Protein AF-A0A9N9J2Q1-F1 (afdb_monomer_lite)

Radius of gyration: 19.42 Å; chains: 1; bounding box: 60×44×31 Å

Organism: NCBI:txid94023

Foldseek 3Di:
DPCQDQQDDLLPLPSLVVSLVVLVCCCVPPVVVPDDPVSVVSNVVSVVSNVVVVVVPVPPPPPPPPDPDDDPPDDD

InterPro domains:
  IPR016159 Cullin repeat-like-containing domain superfamily [SSF74788] (15-57)

pLDDT: mean 74.56, std 16.67, range [36.78, 92.31]

Sequence (76 aa):
MESNPALPPPNDLAATWAFLESGISQIMNRLEEGLSYKRYMDLYTGIYNYCTSSRMNPGFTSEPLAGPGSNLNNNR

Structure (mmCIF, N/CA/C/O backbone):
data_AF-A0A9N9J2Q1-F1
#
_entry.id   AF-A0A9N9J2Q1-F1
#
loop_
_atom_site.group_PDB
_atom_site.id
_atom_site.type_symbol
_atom_site.label_atom_id
_atom_site.label_alt_id
_atom_site.label_comp_id
_atom_site.label_asym_id
_atom_site.label_entity_id
_atom_site.label_seq_id
_atom_site.pdbx_PDB_ins_code
_atom_site.Cartn_x
_atom_site.Cartn_y
_atom_site.Cartn_z
_atom_site.occupancy
_atom_site.B_iso_or_equiv
_atom_site.auth_seq_id
_atom_site.auth_comp_id
_atom_site.auth_asym_id
_atom_site.auth_atom_id
_atom_site.pdbx_PDB_model_num
ATOM 1 N N . MET A 1 1 ? -3.530 -17.059 13.236 1.00 36.78 1 MET A N 1
ATOM 2 C CA . MET A 1 1 ? -2.180 -16.5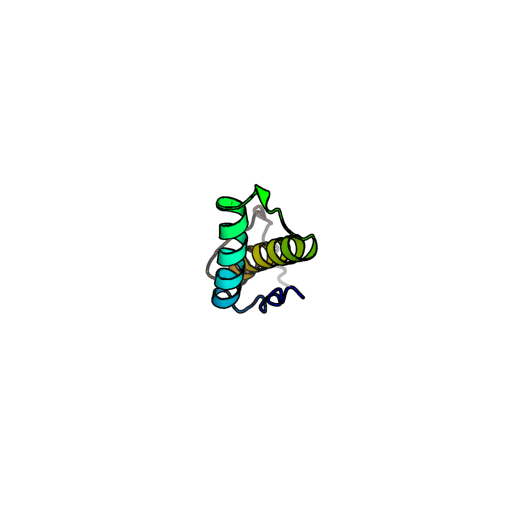32 12.945 1.00 36.78 1 MET A CA 1
ATOM 3 C C . MET A 1 1 ? -2.291 -15.851 11.597 1.00 36.78 1 MET A C 1
ATOM 5 O O . MET A 1 1 ? -2.452 -16.551 10.611 1.00 36.78 1 MET A O 1
ATOM 9 N N . GLU A 1 2 ? -2.365 -14.521 11.574 1.00 47.94 2 GLU A N 1
ATOM 10 C CA . GLU A 1 2 ? -2.563 -13.756 10.336 1.00 47.94 2 GLU A CA 1
ATOM 11 C C . GLU A 1 2 ? -1.260 -13.795 9.525 1.00 47.94 2 GLU A C 1
ATOM 13 O O . GLU A 1 2 ? -0.259 -13.181 9.904 1.00 47.94 2 GLU A O 1
ATOM 18 N N . SER A 1 3 ? -1.236 -14.582 8.453 1.00 47.03 3 SER A N 1
ATOM 19 C CA . SER A 1 3 ? -0.117 -14.676 7.514 1.00 47.03 3 SER A CA 1
ATOM 20 C C . SER A 1 3 ? -0.071 -13.394 6.682 1.00 47.03 3 SER A C 1
ATOM 22 O O . SER A 1 3 ? -0.569 -13.339 5.562 1.00 47.03 3 SER A O 1
ATOM 24 N N . ASN A 1 4 ? 0.489 -12.324 7.247 1.00 60.69 4 ASN A N 1
ATOM 25 C CA . ASN A 1 4 ? 0.675 -11.089 6.498 1.00 60.69 4 ASN A CA 1
ATOM 26 C C . ASN A 1 4 ? 1.770 -11.324 5.439 1.00 60.69 4 ASN A C 1
ATOM 28 O O . ASN A 1 4 ? 2.881 -11.702 5.828 1.00 60.69 4 ASN A O 1
ATOM 32 N N . PRO A 1 5 ? 1.496 -11.140 4.132 1.00 67.06 5 PRO A N 1
ATOM 33 C CA . PRO A 1 5 ? 2.505 -11.337 3.100 1.00 67.06 5 PRO A CA 1
ATOM 34 C C . PRO A 1 5 ? 3.706 -10.432 3.374 1.00 67.06 5 PRO A C 1
ATOM 36 O O . PRO A 1 5 ? 3.547 -9.256 3.706 1.00 67.06 5 PRO A O 1
ATOM 39 N N . ALA A 1 6 ? 4.906 -11.007 3.294 1.00 76.56 6 ALA A N 1
ATOM 40 C CA . ALA A 1 6 ? 6.142 -10.258 3.461 1.00 76.56 6 ALA A CA 1
ATOM 41 C C . ALA A 1 6 ? 6.262 -9.204 2.355 1.00 76.56 6 ALA A C 1
ATOM 43 O O . ALA A 1 6 ? 5.838 -9.436 1.221 1.00 76.56 6 ALA A O 1
ATOM 44 N N . LEU A 1 7 ? 6.842 -8.052 2.697 1.00 80.62 7 LEU A N 1
ATOM 45 C CA . LEU A 1 7 ? 7.052 -6.983 1.733 1.00 80.62 7 LEU A CA 1
ATOM 46 C C . LEU A 1 7 ? 7.950 -7.495 0.587 1.00 80.62 7 LEU A C 1
ATOM 48 O O . LEU A 1 7 ? 9.029 -8.027 0.869 1.00 80.62 7 LEU A O 1
ATOM 52 N N . PRO A 1 8 ? 7.529 -7.359 -0.681 1.00 83.06 8 PRO A N 1
ATOM 53 C CA . PRO A 1 8 ? 8.337 -7.761 -1.826 1.00 83.06 8 PRO A CA 1
ATOM 54 C C . PRO A 1 8 ? 9.586 -6.875 -1.969 1.00 83.06 8 PRO A C 1
ATOM 56 O O . PRO A 1 8 ? 9.637 -5.765 -1.427 1.00 83.06 8 PRO A O 1
ATOM 59 N N . PRO A 1 9 ? 10.618 -7.352 -2.686 1.00 81.69 9 PRO A N 1
ATOM 60 C CA . PRO A 1 9 ? 11.839 -6.589 -2.880 1.00 81.69 9 PRO A CA 1
ATOM 61 C C . PRO A 1 9 ? 11.575 -5.323 -3.725 1.00 81.69 9 PRO A C 1
ATOM 63 O O . PRO A 1 9 ? 10.775 -5.350 -4.660 1.00 81.69 9 PRO A O 1
ATOM 66 N N . PRO A 1 10 ? 12.259 -4.202 -3.431 1.00 72.81 10 PRO A N 1
ATOM 67 C CA . PRO A 1 10 ? 11.951 -2.880 -3.997 1.00 72.81 10 PRO A CA 1
ATOM 68 C C . PRO A 1 10 ? 12.209 -2.746 -5.507 1.00 72.81 10 PRO A C 1
ATOM 70 O O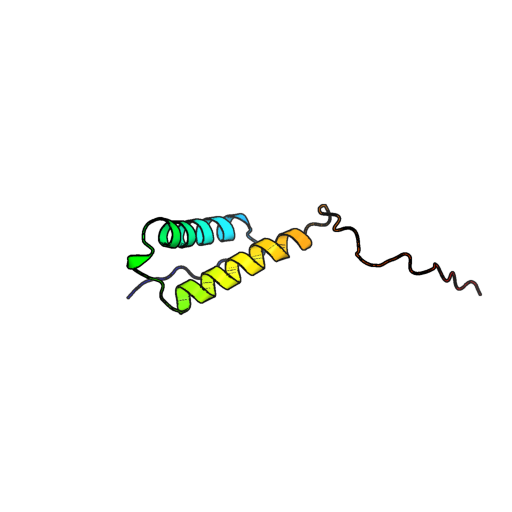 . PRO A 1 10 ? 11.746 -1.792 -6.132 1.00 72.81 10 PRO A O 1
ATOM 73 N N . ASN A 1 11 ? 12.957 -3.680 -6.095 1.00 79.69 11 ASN A N 1
ATOM 74 C CA . ASN A 1 11 ? 13.226 -3.746 -7.530 1.00 79.69 11 ASN A CA 1
ATOM 75 C C . ASN A 1 11 ? 12.076 -4.381 -8.330 1.00 79.69 11 ASN A C 1
ATOM 77 O O . ASN A 1 11 ? 12.021 -4.198 -9.544 1.00 79.69 11 ASN A O 1
ATOM 81 N N . ASP A 1 12 ? 11.166 -5.105 -7.675 1.00 84.50 12 ASP A N 1
ATOM 82 C CA . ASP A 1 12 ? 9.997 -5.701 -8.312 1.00 84.50 12 ASP A CA 1
ATOM 83 C C . ASP A 1 12 ? 8.780 -4.788 -8.125 1.00 84.50 12 ASP A C 1
ATOM 85 O O . ASP A 1 12 ? 8.010 -4.886 -7.162 1.00 84.50 12 ASP A O 1
ATOM 89 N N . LEU A 1 13 ? 8.628 -3.851 -9.064 1.00 83.25 13 LEU A N 1
ATOM 90 C CA . LEU A 1 13 ? 7.536 -2.880 -9.046 1.00 83.25 13 LEU A CA 1
ATOM 91 C C . LEU A 1 13 ? 6.161 -3.558 -9.148 1.00 83.25 13 LEU A C 1
ATOM 93 O O . LEU A 1 13 ? 5.205 -3.096 -8.526 1.00 83.25 13 LEU A O 1
ATOM 97 N N . ALA A 1 14 ? 6.065 -4.650 -9.912 1.00 86.25 14 ALA A N 1
ATOM 98 C CA . ALA A 1 14 ? 4.812 -5.361 -10.140 1.00 86.25 14 ALA A CA 1
ATOM 99 C C . ALA A 1 14 ? 4.362 -6.095 -8.872 1.00 86.25 14 ALA A C 1
ATOM 101 O O . ALA A 1 14 ? 3.212 -5.950 -8.450 1.00 86.25 14 ALA A O 1
ATOM 102 N N . ALA A 1 15 ? 5.278 -6.811 -8.2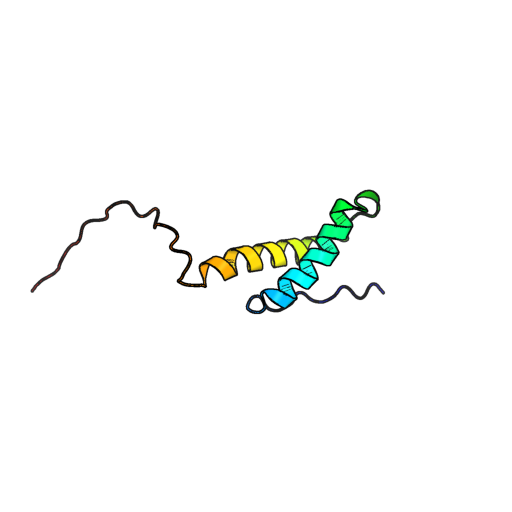14 1.00 86.81 15 ALA A N 1
ATOM 103 C CA . ALA A 1 15 ? 4.993 -7.447 -6.933 1.00 86.81 15 ALA A CA 1
ATOM 104 C C . ALA A 1 15 ? 4.674 -6.411 -5.844 1.00 86.81 15 ALA A C 1
ATOM 106 O O . ALA A 1 15 ? 3.750 -6.609 -5.052 1.00 86.81 15 ALA A O 1
ATOM 107 N N . THR A 1 16 ? 5.392 -5.281 -5.830 1.00 88.12 16 THR A N 1
ATOM 108 C CA . THR A 1 16 ? 5.131 -4.172 -4.899 1.00 88.12 16 THR A CA 1
ATOM 109 C C . THR A 1 16 ? 3.730 -3.599 -5.094 1.00 88.12 16 THR A C 1
ATOM 111 O O . THR A 1 16 ? 3.003 -3.445 -4.115 1.00 88.12 16 THR A O 1
ATOM 114 N N . TRP A 1 17 ? 3.305 -3.345 -6.336 1.00 88.00 17 TRP A N 1
ATOM 115 C CA . TRP A 1 17 ? 1.952 -2.862 -6.614 1.00 88.00 17 TRP A CA 1
ATOM 116 C C . TRP A 1 17 ? 0.876 -3.861 -6.180 1.00 88.00 17 TRP A C 1
ATOM 118 O O . TRP A 1 17 ? -0.066 -3.465 -5.500 1.00 88.00 17 TRP A O 1
ATOM 128 N N . ALA A 1 18 ? 1.040 -5.153 -6.482 1.00 90.12 18 ALA A N 1
ATOM 129 C CA . ALA A 1 18 ? 0.083 -6.185 -6.072 1.00 90.12 18 ALA A CA 1
ATOM 130 C C . ALA A 1 18 ? -0.073 -6.267 -4.539 1.00 90.12 18 ALA A C 1
ATOM 132 O O . ALA A 1 18 ? -1.179 -6.431 -4.018 1.00 90.12 18 ALA A O 1
ATOM 133 N N . PHE A 1 19 ? 1.029 -6.105 -3.797 1.00 89.50 19 PHE A N 1
ATOM 134 C CA . PHE A 1 19 ? 0.994 -6.009 -2.337 1.00 89.50 19 PHE A CA 1
ATOM 135 C C . PHE A 1 19 ? 0.248 -4.749 -1.861 1.00 89.50 19 PHE A C 1
ATOM 137 O O . PHE A 1 19 ? -0.606 -4.829 -0.971 1.00 89.50 19 PHE A O 1
ATOM 144 N N . LEU A 1 20 ? 0.555 -3.593 -2.457 1.00 90.69 20 LEU A N 1
ATOM 145 C CA . LEU A 1 20 ? -0.047 -2.308 -2.101 1.00 90.69 20 LEU A CA 1
ATOM 146 C C . LEU A 1 20 ? -1.546 -2.272 -2.396 1.00 90.69 20 LEU A C 1
ATOM 148 O O . LEU A 1 20 ? -2.315 -1.843 -1.540 1.00 90.69 20 LEU A O 1
ATOM 152 N N . GLU A 1 21 ? -1.973 -2.760 -3.559 1.00 91.19 21 GLU A N 1
ATOM 153 C CA . GLU A 1 21 ? -3.371 -2.771 -3.994 1.00 91.19 21 GLU A CA 1
ATOM 154 C C . GLU A 1 21 ? -4.275 -3.467 -2.968 1.00 91.19 21 GLU A C 1
ATOM 156 O O . GLU A 1 21 ? -5.313 -2.929 -2.578 1.00 91.19 21 GLU A O 1
ATOM 161 N N . SER A 1 22 ? -3.839 -4.616 -2.444 1.00 88.88 22 SER A N 1
ATOM 162 C CA . SER A 1 22 ? -4.560 -5.348 -1.399 1.00 88.88 22 SER A CA 1
ATOM 163 C C . SER A 1 22 ? -4.758 -4.512 -0.129 1.00 88.88 22 SER A C 1
ATOM 165 O O . SER A 1 22 ? -5.860 -4.467 0.425 1.00 88.88 22 SER A O 1
ATOM 167 N N . GLY A 1 23 ? -3.707 -3.844 0.355 1.00 87.50 23 GLY A N 1
ATOM 168 C CA . GLY A 1 23 ? -3.801 -3.043 1.577 1.00 87.50 23 GLY A CA 1
ATOM 169 C C . GLY A 1 23 ? -4.514 -1.706 1.380 1.00 87.50 23 GLY A C 1
ATOM 170 O O . GLY A 1 23 ? -5.277 -1.300 2.252 1.00 87.50 23 GLY A O 1
ATOM 171 N N . ILE A 1 24 ? -4.351 -1.057 0.227 1.00 89.88 24 ILE A N 1
ATOM 172 C CA . ILE A 1 24 ? -5.079 0.170 -0.122 1.00 89.88 24 ILE A CA 1
ATOM 173 C C . ILE A 1 24 ? -6.575 -0.128 -0.260 1.00 89.88 24 ILE A C 1
ATOM 175 O O . ILE A 1 24 ? -7.398 0.617 0.266 1.00 89.88 24 ILE A O 1
ATOM 179 N N . SER A 1 25 ? -6.938 -1.247 -0.892 1.00 90.50 25 SER A N 1
ATOM 180 C CA . SER A 1 25 ? -8.334 -1.680 -1.006 1.00 90.50 25 SER A CA 1
ATOM 181 C C . SER A 1 25 ? -8.972 -1.930 0.36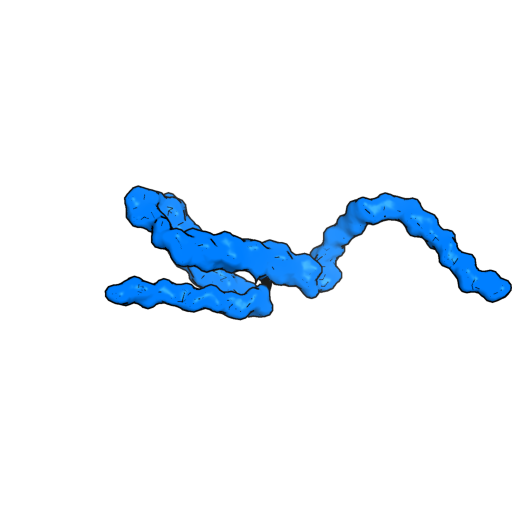3 1.00 90.50 25 SER A C 1
ATOM 183 O O . SER A 1 25 ? -10.127 -1.563 0.580 1.00 90.50 25 SER A O 1
ATOM 185 N N . GLN A 1 26 ? -8.218 -2.479 1.322 1.00 87.38 26 GLN A N 1
ATOM 186 C CA . GLN A 1 26 ? -8.683 -2.609 2.704 1.00 87.38 26 GLN A CA 1
ATOM 187 C C . GLN A 1 26 ? -8.934 -1.239 3.350 1.00 87.38 26 GLN A C 1
ATOM 189 O O . GLN A 1 26 ? -9.992 -1.045 3.935 1.00 87.38 26 GLN A O 1
ATOM 194 N N . ILE A 1 27 ? -8.015 -0.279 3.209 1.00 89.75 27 ILE A N 1
ATOM 195 C CA . ILE A 1 27 ? -8.184 1.079 3.759 1.00 89.75 27 ILE A CA 1
ATOM 196 C C . ILE A 1 27 ? -9.412 1.769 3.158 1.00 89.75 27 ILE A C 1
ATOM 198 O O . ILE A 1 27 ? -10.186 2.385 3.883 1.00 89.75 27 ILE A O 1
ATOM 202 N N . MET A 1 28 ? -9.595 1.665 1.840 1.00 90.50 28 MET A N 1
ATOM 203 C CA . MET A 1 28 ? -10.673 2.359 1.131 1.00 90.50 28 MET A CA 1
ATOM 204 C C . MET A 1 28 ? -12.053 1.760 1.411 1.00 90.50 28 MET A C 1
ATOM 206 O O . MET A 1 28 ? -13.023 2.503 1.514 1.00 90.50 28 MET A O 1
ATOM 210 N N . ASN A 1 29 ? -12.149 0.433 1.535 1.00 92.31 29 ASN A N 1
ATOM 211 C CA . ASN A 1 29 ? -13.439 -0.256 1.641 1.00 92.31 29 ASN A CA 1
ATOM 212 C C . ASN A 1 29 ? -13.790 -0.700 3.068 1.00 92.31 29 ASN A C 1
ATOM 214 O O . ASN A 1 29 ? -14.954 -0.974 3.347 1.00 92.31 29 ASN A O 1
ATOM 218 N N . ARG A 1 30 ? -12.799 -0.837 3.957 1.00 89.12 30 ARG A N 1
ATOM 219 C CA . ARG A 1 30 ? -12.937 -1.450 5.290 1.00 89.12 30 ARG A CA 1
ATOM 220 C C . ARG A 1 30 ? -12.101 -0.716 6.337 1.00 89.12 30 ARG A C 1
ATOM 222 O O . ARG A 1 30 ? -11.366 -1.325 7.110 1.00 89.12 30 ARG A O 1
ATOM 229 N N . LEU A 1 31 ? -12.221 0.611 6.369 1.00 87.44 31 LEU A N 1
ATOM 230 C CA . LEU A 1 31 ? -11.479 1.448 7.316 1.00 87.44 31 LEU A CA 1
ATOM 231 C C . LEU A 1 31 ? -11.800 1.106 8.783 1.00 87.44 31 LEU A C 1
ATOM 233 O O . LEU A 1 31 ? -10.921 1.193 9.638 1.00 87.44 31 LEU A O 1
ATOM 237 N N . GLU A 1 32 ? -13.034 0.677 9.063 1.00 89.25 32 GLU A N 1
ATOM 238 C CA . GLU A 1 32 ? -13.510 0.338 10.413 1.00 89.25 32 GLU A CA 1
ATOM 239 C C . GLU A 1 32 ? -12.852 -0.924 10.993 1.00 89.25 32 GLU A C 1
ATOM 241 O O . GLU A 1 32 ? -12.711 -1.035 12.208 1.00 89.25 32 GLU A O 1
ATOM 246 N N . GLU A 1 33 ? -12.381 -1.845 10.141 1.00 88.06 33 GLU A N 1
ATOM 247 C CA . GLU A 1 33 ? -11.599 -3.016 10.574 1.00 88.06 33 GLU A CA 1
ATOM 248 C C . GLU A 1 33 ? -10.206 -2.617 11.086 1.00 88.06 33 GLU A C 1
ATOM 250 O O . GLU A 1 33 ? -9.553 -3.379 11.803 1.00 88.06 33 GLU A O 1
ATOM 255 N N . GLY A 1 34 ? -9.754 -1.409 10.737 1.00 84.44 34 GLY A N 1
ATOM 256 C CA . GLY A 1 34 ? -8.441 -0.898 11.084 1.00 84.44 34 GLY A CA 1
ATOM 257 C C . GLY A 1 34 ? -7.300 -1.667 10.415 1.00 84.44 34 GLY A C 1
ATOM 258 O O . GLY A 1 34 ? -7.475 -2.562 9.586 1.00 84.44 34 GLY A O 1
ATOM 259 N N . LEU A 1 35 ? -6.077 -1.285 10.774 1.00 86.94 35 LEU A N 1
ATOM 260 C CA . LEU A 1 35 ? -4.854 -1.937 10.319 1.00 86.94 35 LEU A CA 1
ATOM 261 C C . LEU A 1 35 ? -3.995 -2.285 11.524 1.00 86.94 35 LEU A C 1
ATOM 263 O O . LEU A 1 35 ? -3.807 -1.470 12.429 1.00 86.94 35 LEU A O 1
ATOM 267 N N . SER A 1 36 ? -3.402 -3.477 11.505 1.00 89.31 36 SER A N 1
ATOM 268 C CA . SER A 1 36 ? -2.335 -3.780 12.452 1.00 89.31 36 SER A CA 1
ATOM 269 C C . SER A 1 36 ? -1.139 -2.859 12.193 1.00 89.31 36 SER A C 1
ATOM 271 O O . SER A 1 36 ? -0.842 -2.504 11.050 1.00 89.31 36 SER A O 1
ATOM 273 N N . TYR A 1 37 ? -0.409 -2.507 13.252 1.00 87.69 37 TYR A N 1
ATOM 274 C CA . TYR A 1 37 ? 0.785 -1.662 13.141 1.00 87.69 37 TYR A CA 1
ATOM 275 C C . TYR A 1 37 ? 1.788 -2.204 12.111 1.00 87.69 37 TYR A C 1
ATOM 277 O O . TYR A 1 37 ? 2.333 -1.451 11.307 1.00 87.69 37 TYR A O 1
ATOM 285 N N . LYS A 1 38 ? 1.974 -3.530 12.075 1.00 86.81 38 LYS A N 1
ATOM 286 C CA . LYS A 1 38 ? 2.837 -4.183 11.088 1.00 86.81 38 LYS A CA 1
ATOM 287 C C . LYS A 1 38 ? 2.350 -3.952 9.653 1.00 86.81 38 LYS A C 1
ATOM 289 O O . LYS A 1 38 ? 3.151 -3.578 8.807 1.00 86.81 38 LYS A O 1
ATOM 294 N N . ARG A 1 39 ? 1.050 -4.119 9.386 1.00 86.94 39 ARG A N 1
ATOM 295 C CA . ARG A 1 39 ? 0.457 -3.888 8.057 1.00 86.94 39 ARG A CA 1
ATOM 296 C C . ARG A 1 39 ? 0.618 -2.431 7.624 1.00 86.94 39 ARG A C 1
ATOM 298 O O . ARG A 1 39 ? 0.956 -2.177 6.474 1.00 86.94 39 ARG A O 1
ATOM 305 N N . TYR A 1 40 ? 0.434 -1.493 8.552 1.00 89.12 40 TYR A N 1
ATOM 306 C CA . TYR A 1 40 ? 0.665 -0.072 8.305 1.00 89.12 40 TYR A CA 1
ATOM 307 C C . TYR A 1 40 ? 2.132 0.222 7.947 1.00 89.12 40 TYR A C 1
ATOM 309 O O . TYR A 1 40 ? 2.396 0.894 6.953 1.00 89.12 40 TYR A O 1
ATOM 317 N N . MET A 1 41 ? 3.087 -0.328 8.706 1.00 92.25 41 MET A N 1
ATOM 318 C CA . MET A 1 41 ? 4.521 -0.151 8.436 1.00 92.25 41 MET A CA 1
ATOM 319 C C . MET A 1 41 ? 4.957 -0.783 7.111 1.00 92.25 41 MET A C 1
ATOM 321 O O . MET A 1 41 ? 5.730 -0.178 6.362 1.00 92.25 41 MET A O 1
ATOM 325 N N . ASP A 1 42 ? 4.434 -1.967 6.794 1.00 89.88 42 ASP A N 1
ATOM 326 C CA . ASP A 1 42 ? 4.712 -2.644 5.529 1.00 89.88 42 ASP A CA 1
ATOM 327 C C . ASP A 1 42 ? 4.161 -1.805 4.346 1.00 89.88 42 ASP A C 1
ATOM 329 O O . ASP A 1 42 ? 4.877 -1.563 3.375 1.00 89.88 42 ASP A O 1
ATOM 333 N N . LEU A 1 43 ? 2.940 -1.257 4.446 1.00 90.38 43 LEU A N 1
ATOM 334 C CA . LEU A 1 43 ? 2.367 -0.363 3.425 1.00 90.38 43 LEU A CA 1
ATOM 335 C C . LEU A 1 43 ? 3.160 0.934 3.248 1.00 90.38 43 LEU A C 1
ATOM 337 O O . LEU A 1 43 ? 3.460 1.311 2.116 1.00 90.38 43 LEU A O 1
ATOM 341 N N . TYR A 1 44 ? 3.539 1.593 4.346 1.00 89.81 44 TYR A N 1
ATOM 342 C CA . TYR A 1 44 ? 4.372 2.797 4.303 1.00 89.81 44 TYR A CA 1
ATOM 343 C C . TYR A 1 44 ? 5.687 2.539 3.554 1.00 89.81 44 TYR A C 1
ATOM 345 O O . TYR A 1 44 ? 6.059 3.291 2.652 1.00 89.81 44 TYR A O 1
ATOM 353 N N . THR A 1 45 ? 6.355 1.431 3.881 1.00 90.00 45 THR A N 1
ATOM 354 C CA . THR A 1 45 ? 7.619 1.039 3.246 1.00 90.00 45 THR A CA 1
ATOM 355 C C . THR A 1 45 ? 7.424 0.701 1.767 1.00 90.00 45 THR A C 1
ATOM 357 O O . THR A 1 45 ? 8.209 1.139 0.928 1.00 90.00 45 THR A O 1
ATOM 360 N N . GLY A 1 46 ? 6.358 -0.027 1.419 1.00 88.75 46 GLY A N 1
ATOM 361 C CA . GLY A 1 46 ? 6.030 -0.355 0.031 1.00 88.75 46 GLY A CA 1
ATOM 362 C C . GLY A 1 46 ? 5.783 0.887 -0.829 1.00 88.75 46 GLY A C 1
ATOM 363 O O . GLY A 1 46 ? 6.314 0.976 -1.934 1.00 88.75 46 GLY A O 1
ATOM 364 N N . ILE A 1 47 ? 5.049 1.876 -0.307 1.00 88.88 47 ILE A N 1
ATOM 365 C CA . ILE A 1 47 ? 4.794 3.152 -0.996 1.00 88.88 47 ILE A CA 1
ATOM 366 C C . ILE A 1 47 ? 6.101 3.928 -1.182 1.00 88.88 47 ILE A C 1
ATOM 368 O O . ILE A 1 47 ? 6.371 4.429 -2.273 1.00 88.88 47 ILE A O 1
ATOM 372 N N . TYR A 1 48 ? 6.932 4.003 -0.138 1.00 87.50 48 TYR A N 1
ATOM 373 C CA . TYR A 1 48 ? 8.240 4.650 -0.223 1.00 87.50 48 TYR A CA 1
ATOM 374 C C . TYR A 1 48 ? 9.112 4.013 -1.312 1.00 87.50 48 TYR A C 1
ATOM 376 O O . TYR A 1 48 ? 9.636 4.720 -2.175 1.00 87.50 48 TYR A O 1
ATOM 384 N N . ASN A 1 49 ? 9.219 2.683 -1.315 1.00 85.25 49 ASN A N 1
ATOM 385 C CA . ASN A 1 49 ? 9.977 1.936 -2.315 1.00 85.25 49 ASN A CA 1
ATOM 386 C C . ASN A 1 49 ? 9.428 2.175 -3.726 1.00 85.25 49 ASN A C 1
ATOM 388 O O . ASN A 1 49 ? 10.190 2.485 -4.630 1.00 85.25 49 ASN A O 1
ATOM 392 N N . TYR A 1 50 ? 8.110 2.131 -3.918 1.00 84.56 50 TYR A N 1
ATOM 393 C CA . TYR A 1 50 ? 7.486 2.386 -5.219 1.00 84.56 50 TYR A CA 1
ATOM 394 C C . TYR A 1 50 ? 7.810 3.791 -5.771 1.00 84.56 50 TYR A C 1
ATOM 396 O O . TYR A 1 50 ? 8.199 3.952 -6.934 1.00 84.56 50 TYR A O 1
ATOM 404 N N . CYS A 1 51 ? 7.720 4.816 -4.918 1.00 83.25 51 CYS A N 1
ATOM 405 C CA . CYS A 1 51 ? 8.012 6.205 -5.280 1.00 83.25 51 CYS A CA 1
ATOM 406 C C . CYS A 1 51 ? 9.507 6.460 -5.537 1.00 83.25 51 CYS A C 1
ATOM 408 O O . CYS A 1 51 ? 9.860 7.270 -6.397 1.00 83.25 51 CYS A O 1
ATOM 410 N N . THR A 1 52 ? 10.394 5.788 -4.800 1.00 81.88 52 THR A N 1
ATOM 411 C CA . THR A 1 52 ? 11.851 5.962 -4.925 1.00 81.88 52 THR A CA 1
ATOM 412 C C . THR A 1 52 ? 12.458 5.108 -6.036 1.00 81.88 52 THR A C 1
ATOM 414 O O . THR A 1 52 ? 13.335 5.597 -6.745 1.00 81.88 52 THR A O 1
ATOM 417 N N . SER A 1 53 ? 11.938 3.907 -6.297 1.00 70.50 53 SER A N 1
ATOM 418 C CA . SER A 1 53 ? 12.353 3.063 -7.428 1.00 70.50 53 SER A CA 1
ATOM 419 C C . SER A 1 53 ? 12.113 3.744 -8.783 1.00 70.50 53 SER A C 1
ATOM 421 O O . SER A 1 53 ? 12.910 3.573 -9.703 1.00 70.50 53 SER A O 1
ATOM 423 N N . SER A 1 54 ? 11.093 4.604 -8.903 1.00 59.56 54 SER A N 1
ATOM 424 C CA . SER A 1 54 ? 10.855 5.407 -10.119 1.00 59.56 54 SER A CA 1
ATOM 425 C C . SER A 1 54 ? 11.929 6.477 -10.374 1.00 59.56 54 SER A C 1
ATOM 427 O O . SER A 1 54 ? 12.204 6.798 -11.527 1.00 59.56 54 SER A O 1
ATOM 429 N N . ARG A 1 55 ? 12.589 6.996 -9.325 1.00 57.03 55 ARG A N 1
ATOM 430 C CA . ARG A 1 55 ? 13.747 7.912 -9.444 1.00 57.03 55 ARG A CA 1
ATOM 431 C C . ARG A 1 55 ? 15.023 7.182 -9.879 1.00 57.03 55 ARG A C 1
ATOM 433 O O . ARG A 1 55 ? 15.977 7.826 -10.300 1.00 57.03 55 ARG A O 1
ATOM 440 N N . MET A 1 56 ? 15.036 5.853 -9.770 1.00 50.66 56 MET A N 1
ATOM 441 C CA . MET A 1 56 ? 16.141 4.991 -10.190 1.00 50.66 56 MET A CA 1
ATOM 442 C C . MET A 1 56 ? 16.073 4.626 -11.679 1.00 50.66 56 MET A C 1
ATOM 444 O O . MET A 1 56 ? 17.046 4.108 -12.221 1.00 50.66 56 MET A O 1
ATOM 448 N N . ASN A 1 57 ? 14.944 4.898 -12.347 1.00 50.56 57 ASN A N 1
ATOM 449 C CA . ASN A 1 57 ? 14.821 4.747 -13.790 1.00 50.56 57 ASN A CA 1
ATOM 450 C C . ASN A 1 57 ? 15.295 6.059 -14.454 1.00 50.56 57 ASN A C 1
ATOM 452 O O . ASN A 1 57 ? 14.620 7.081 -14.307 1.00 50.56 57 ASN A O 1
ATOM 456 N N . PRO A 1 58 ? 16.426 6.079 -15.187 1.00 50.81 58 PRO A N 1
ATOM 457 C CA . PRO A 1 58 ? 17.043 7.306 -15.715 1.00 50.81 58 PRO A CA 1
ATOM 458 C C . PRO A 1 58 ? 16.202 8.059 -16.770 1.00 50.81 58 PRO A C 1
ATOM 460 O O . PRO A 1 58 ? 16.666 9.048 -17.328 1.00 50.81 58 PRO A O 1
ATOM 463 N N . GLY A 1 59 ? 14.973 7.610 -17.051 1.00 52.59 59 GLY A N 1
ATOM 464 C CA . GLY A 1 59 ? 14.028 8.255 -17.965 1.00 52.59 59 GLY A CA 1
ATOM 465 C C . GLY A 1 59 ? 13.083 9.277 -17.321 1.00 52.59 59 GLY A C 1
ATOM 466 O O . GLY A 1 59 ? 12.465 10.046 -18.052 1.00 52.59 59 GLY A O 1
ATOM 467 N N . PHE A 1 60 ? 12.965 9.333 -15.987 1.00 50.75 60 PHE A N 1
ATOM 468 C CA . PHE A 1 60 ? 12.312 10.467 -15.326 1.00 50.75 60 PHE A CA 1
ATOM 469 C C . PHE A 1 60 ? 13.395 11.490 -15.006 1.00 50.75 60 PHE A C 1
ATOM 471 O O . PHE A 1 60 ? 13.990 11.474 -13.929 1.00 50.75 60 PHE A O 1
ATOM 478 N N . THR A 1 61 ? 13.690 12.360 -15.973 1.00 48.31 61 THR A N 1
ATOM 479 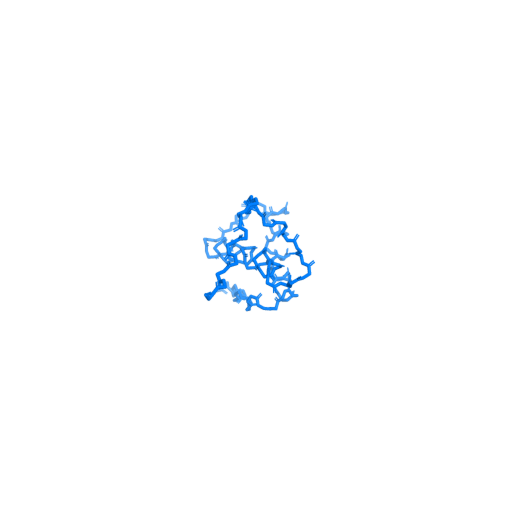C CA . THR A 1 61 ? 14.479 13.566 -15.736 1.00 48.31 61 THR A CA 1
ATOM 480 C C . THR A 1 61 ? 13.712 14.423 -14.737 1.00 48.31 61 THR A C 1
ATOM 482 O O . THR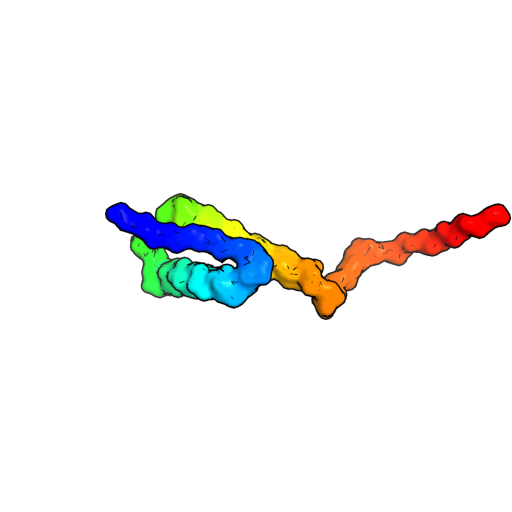 A 1 61 ? 12.938 15.303 -15.108 1.00 48.31 61 THR A O 1
ATOM 485 N N . SER A 1 62 ? 13.891 14.157 -13.445 1.00 50.78 62 SER A N 1
ATOM 486 C CA . SER A 1 62 ? 13.707 15.199 -12.459 1.00 50.78 62 SER A CA 1
ATOM 487 C C . SER A 1 62 ? 14.711 16.269 -12.839 1.00 50.78 62 SER A C 1
ATOM 489 O O . SER A 1 62 ? 15.917 16.052 -12.685 1.00 50.78 62 SER A O 1
ATOM 491 N N . GLU A 1 63 ? 14.209 17.370 -13.395 1.00 49.41 63 GLU A N 1
ATOM 492 C CA . GLU A 1 63 ? 14.952 18.616 -13.458 1.00 49.41 63 GLU A CA 1
ATOM 493 C C . GLU A 1 63 ? 15.703 18.765 -12.134 1.00 49.41 63 GLU A C 1
ATOM 495 O O . GLU A 1 63 ? 15.093 18.666 -11.057 1.00 49.41 63 GLU A O 1
ATOM 500 N N . PRO A 1 64 ? 17.034 18.901 -12.170 1.00 47.09 64 PRO A N 1
ATOM 501 C CA . PRO A 1 64 ? 17.749 19.169 -10.954 1.00 47.09 64 PRO A CA 1
ATOM 502 C C . PRO A 1 64 ? 17.282 20.551 -10.499 1.00 47.09 64 PRO A C 1
ATOM 504 O O . PRO A 1 64 ? 17.510 21.547 -11.172 1.00 47.09 64 PRO A O 1
ATOM 507 N N . LEU A 1 65 ? 16.717 20.635 -9.297 1.00 57.53 65 LEU A N 1
ATOM 508 C CA . LEU A 1 65 ? 16.638 21.884 -8.526 1.00 57.53 65 LEU A CA 1
ATOM 509 C C . LEU A 1 65 ? 18.041 22.414 -8.140 1.00 57.53 65 LEU A C 1
ATOM 511 O O . LEU A 1 65 ? 18.178 23.242 -7.243 1.00 57.53 65 LEU A O 1
ATOM 515 N N . ALA A 1 66 ? 19.099 21.956 -8.816 1.00 55.09 66 ALA A N 1
ATOM 516 C CA . ALA A 1 66 ? 20.372 22.639 -8.856 1.00 55.09 66 ALA A CA 1
ATOM 517 C C . ALA A 1 66 ? 20.206 23.820 -9.817 1.00 55.09 66 ALA A C 1
ATOM 519 O O . ALA A 1 66 ? 20.173 23.653 -11.036 1.00 55.09 66 ALA A O 1
ATOM 520 N N . GLY A 1 67 ? 20.089 25.021 -9.250 1.00 53.34 67 GLY A N 1
ATOM 521 C CA . GLY A 1 67 ? 20.268 26.257 -10.006 1.00 53.34 67 GLY A CA 1
ATOM 522 C C . GLY A 1 67 ? 21.577 26.237 -10.814 1.00 53.34 67 GLY A C 1
ATOM 523 O O . GLY A 1 67 ? 22.435 25.385 -10.570 1.00 53.34 67 GLY A O 1
ATOM 524 N N . PRO A 1 68 ? 21.753 27.155 -11.779 1.00 51.16 68 PRO A N 1
ATOM 525 C CA . PRO A 1 68 ? 22.895 27.162 -12.691 1.00 51.16 68 PRO A CA 1
ATOM 526 C C . PRO A 1 68 ? 24.208 27.398 -11.925 1.00 51.16 68 PRO A C 1
ATOM 528 O O . PRO A 1 68 ? 24.672 28.523 -11.758 1.00 51.16 68 PRO A O 1
ATOM 531 N N . GLY A 1 69 ? 24.796 26.313 -11.425 1.00 53.78 69 GLY A N 1
ATOM 532 C CA . GLY A 1 69 ? 26.106 26.267 -10.801 1.00 53.78 69 GLY A CA 1
ATOM 533 C C . GLY A 1 69 ? 27.161 26.241 -11.893 1.00 53.78 69 GLY A C 1
ATOM 534 O O . GLY A 1 69 ? 27.427 25.202 -12.488 1.00 53.78 69 GLY A O 1
ATOM 535 N N . SER A 1 70 ? 27.696 27.424 -12.172 1.00 53.91 70 SER A N 1
ATOM 536 C CA . SER A 1 70 ? 28.886 27.738 -12.964 1.00 53.91 70 SER A CA 1
ATOM 537 C C . SER A 1 70 ? 29.837 26.568 -13.254 1.00 53.91 70 SER A C 1
ATOM 539 O O . SER A 1 70 ? 30.444 25.983 -12.358 1.00 53.91 70 SER A O 1
ATOM 541 N N . ASN A 1 71 ? 30.034 26.332 -14.549 1.00 58.28 71 ASN A N 1
ATOM 542 C CA . ASN A 1 71 ? 31.143 25.592 -15.131 1.00 58.28 71 ASN A CA 1
ATOM 543 C C . ASN A 1 71 ? 32.478 26.255 -14.731 1.00 58.28 71 ASN A C 1
ATOM 545 O O . ASN A 1 71 ? 32.812 27.317 -15.253 1.00 58.28 71 ASN A O 1
ATOM 549 N N . LEU A 1 72 ? 33.239 25.645 -13.817 1.00 64.38 72 LEU A N 1
ATOM 550 C CA . LEU A 1 72 ? 34.659 25.960 -13.645 1.00 64.38 72 LEU A CA 1
ATOM 551 C C . LEU A 1 72 ? 35.478 24.872 -14.346 1.00 64.38 72 LEU A C 1
ATOM 553 O O . LEU A 1 72 ? 35.848 23.851 -13.769 1.00 64.38 72 LEU A O 1
ATOM 557 N N . ASN A 1 73 ? 35.690 25.088 -15.642 1.00 60.44 73 ASN A N 1
ATOM 558 C CA . ASN A 1 73 ? 36.656 24.366 -16.454 1.00 60.44 73 ASN A CA 1
ATOM 559 C C . ASN A 1 73 ? 38.057 24.626 -15.883 1.00 60.44 73 ASN A C 1
ATOM 561 O O . ASN A 1 73 ? 38.582 25.727 -16.026 1.00 60.44 73 ASN A O 1
ATOM 565 N N . ASN A 1 74 ? 38.642 23.644 -15.199 1.00 64.31 74 ASN A N 1
ATOM 566 C CA . ASN A 1 74 ? 40.012 23.746 -14.710 1.00 64.31 74 ASN A CA 1
ATOM 567 C C . ASN A 1 74 ? 40.957 23.156 -15.763 1.00 64.31 74 ASN A C 1
ATOM 569 O O . ASN A 1 74 ? 41.286 21.968 -15.734 1.00 64.31 74 ASN A O 1
ATOM 573 N N . ASN A 1 75 ? 41.357 23.986 -16.724 1.00 60.94 75 ASN A N 1
ATOM 574 C CA . ASN A 1 75 ? 42.457 23.700 -17.631 1.00 60.94 75 ASN A CA 1
ATOM 575 C C . ASN A 1 75 ? 43.761 24.306 -17.084 1.00 60.94 75 ASN A C 1
ATOM 577 O O . ASN A 1 75 ? 43.949 25.512 -17.106 1.00 60.94 75 ASN A O 1
ATOM 581 N N . ARG A 1 76 ? 44.617 23.399 -16.603 1.00 48.50 76 ARG A N 1
ATOM 582 C CA . ARG A 1 76 ? 46.088 23.374 -16.698 1.00 48.50 76 ARG A CA 1
ATOM 583 C C . ARG A 1 76 ? 46.863 24.695 -16.707 1.00 48.50 76 ARG A C 1
ATOM 585 O O . ARG A 1 76 ? 46.800 25.407 -17.730 1.00 48.50 76 ARG A O 1
#

Secondary structure (DSSP, 8-state):
---PPPPPPTT-HHHHHHHHHHHHHHHHH-GGG---HHHHHHHHHHHHHHHHHGGGSTTS----------------